Protein AF-A0A7I9ZHD8-F1 (afdb_monomer)

Structure (mmCIF, N/CA/C/O backbone):
data_AF-A0A7I9ZHD8-F1
#
_entry.id   AF-A0A7I9ZHD8-F1
#
loop_
_atom_site.group_PDB
_atom_site.id
_atom_site.type_symbol
_atom_site.label_atom_id
_atom_site.label_alt_id
_atom_site.label_comp_id
_atom_site.label_asym_id
_atom_site.label_entity_id
_atom_site.label_seq_id
_atom_site.pdbx_PDB_ins_code
_atom_site.Cartn_x
_atom_site.Cartn_y
_atom_site.Cartn_z
_atom_site.occupancy
_atom_site.B_iso_or_equiv
_atom_site.auth_seq_id
_atom_site.auth_comp_id
_atom_site.auth_asym_id
_atom_site.auth_atom_id
_atom_site.pdbx_PDB_model_num
ATOM 1 N N . MET A 1 1 ? 30.462 7.092 -20.737 1.00 34.22 1 MET A N 1
ATOM 2 C CA . MET A 1 1 ? 30.293 6.317 -19.492 1.00 34.22 1 MET A CA 1
ATOM 3 C C . MET A 1 1 ? 29.783 7.289 -18.452 1.00 34.22 1 MET A C 1
ATOM 5 O O . MET A 1 1 ? 30.560 8.094 -17.967 1.00 34.22 1 MET A O 1
ATOM 9 N N . THR A 1 2 ? 28.476 7.311 -18.226 1.00 34.22 2 THR A N 1
ATOM 10 C CA . THR A 1 2 ? 27.830 8.210 -17.263 1.00 34.22 2 THR A CA 1
ATOM 11 C C . THR A 1 2 ? 27.194 7.326 -16.205 1.00 34.22 2 THR A C 1
ATOM 13 O O . THR A 1 2 ? 26.439 6.418 -16.550 1.00 34.22 2 THR A O 1
ATOM 16 N N . ASP A 1 3 ? 27.553 7.552 -14.945 1.00 36.03 3 ASP A N 1
ATOM 17 C CA . ASP A 1 3 ? 27.041 6.840 -13.777 1.00 36.03 3 ASP A CA 1
ATOM 18 C C . ASP A 1 3 ? 25.516 6.979 -13.672 1.00 36.03 3 ASP A C 1
ATOM 20 O O . ASP A 1 3 ? 24.985 7.982 -13.197 1.00 36.03 3 A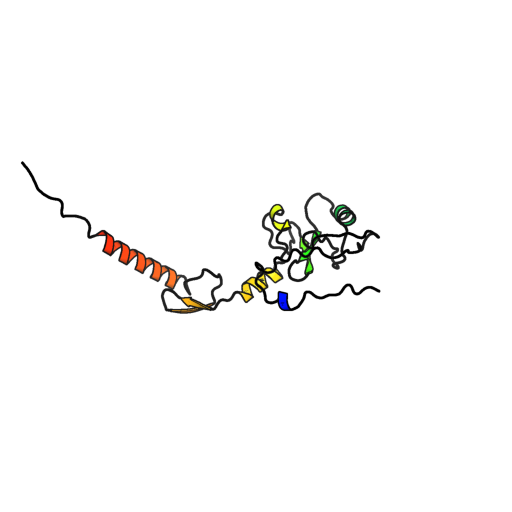SP A O 1
ATOM 24 N N . ILE A 1 4 ? 24.787 5.951 -14.111 1.00 35.28 4 ILE A N 1
ATOM 25 C CA . ILE A 1 4 ? 23.360 5.784 -13.823 1.00 35.28 4 ILE A CA 1
ATOM 26 C C . ILE A 1 4 ? 23.270 4.813 -12.651 1.00 35.28 4 ILE A C 1
ATOM 28 O O . ILE A 1 4 ? 23.089 3.611 -12.828 1.00 35.28 4 ILE A O 1
ATOM 32 N N . GLY A 1 5 ? 23.462 5.323 -11.438 1.00 36.22 5 GLY A N 1
ATOM 33 C CA . GLY A 1 5 ? 23.555 4.445 -10.276 1.00 36.22 5 GLY A CA 1
ATOM 34 C C . GLY A 1 5 ? 23.446 5.124 -8.925 1.00 36.22 5 GLY A C 1
ATOM 35 O O . GLY A 1 5 ? 23.905 4.551 -7.944 1.00 36.22 5 GLY A O 1
ATOM 36 N N . GLU A 1 6 ? 22.846 6.312 -8.820 1.00 38.09 6 GLU A N 1
ATOM 37 C CA . GLU A 1 6 ? 22.603 6.886 -7.497 1.00 38.09 6 GLU A CA 1
ATOM 38 C C . GLU A 1 6 ? 21.460 6.111 -6.817 1.00 38.09 6 GLU A C 1
ATOM 40 O O . GLU A 1 6 ? 20.259 6.291 -7.085 1.00 38.09 6 GLU A O 1
ATOM 45 N N . ALA A 1 7 ? 21.858 5.151 -5.978 1.00 43.91 7 ALA A N 1
ATOM 46 C CA . ALA A 1 7 ? 20.969 4.399 -5.110 1.00 43.91 7 ALA A CA 1
ATOM 47 C C . ALA A 1 7 ? 20.055 5.370 -4.350 1.00 43.91 7 ALA A C 1
ATOM 49 O O . ALA A 1 7 ? 20.448 6.480 -3.997 1.00 43.91 7 ALA A O 1
ATOM 50 N N . ALA A 1 8 ? 18.801 4.969 -4.113 1.00 44.19 8 ALA A N 1
ATOM 51 C CA . ALA A 1 8 ? 17.880 5.792 -3.334 1.00 44.19 8 ALA A CA 1
ATOM 52 C C . ALA A 1 8 ? 18.554 6.180 -2.005 1.00 44.19 8 ALA A C 1
ATOM 54 O O . ALA A 1 8 ? 19.008 5.271 -1.301 1.00 44.19 8 ALA A O 1
ATOM 55 N N . PRO A 1 9 ? 18.634 7.480 -1.670 1.00 45.25 9 PRO A N 1
ATOM 56 C CA . PRO A 1 9 ? 19.443 7.908 -0.549 1.00 45.25 9 PRO A CA 1
ATOM 57 C C . PRO A 1 9 ? 18.882 7.306 0.740 1.00 45.25 9 PRO A C 1
ATOM 59 O O . PRO A 1 9 ? 17.668 7.268 0.969 1.00 45.25 9 PRO A O 1
ATOM 62 N N . GLU A 1 10 ? 19.786 6.751 1.541 1.00 47.56 10 GLU A N 1
ATOM 63 C CA . GLU A 1 10 ? 19.490 5.812 2.624 1.00 47.56 10 GLU A CA 1
ATOM 64 C C . GLU A 1 10 ? 18.522 6.389 3.670 1.00 47.56 10 GLU A C 1
ATOM 66 O O . GLU A 1 10 ? 17.640 5.684 4.167 1.00 47.56 10 GLU A O 1
ATOM 71 N N . HIS A 1 11 ? 18.577 7.708 3.885 1.00 46.12 11 HIS A N 1
ATOM 72 C CA . HIS A 1 11 ? 17.694 8.448 4.790 1.00 46.12 11 HIS A CA 1
ATOM 73 C C . HIS A 1 11 ? 16.198 8.323 4.448 1.00 46.12 11 HIS A C 1
ATOM 75 O O . HIS A 1 11 ? 15.344 8.470 5.322 1.00 46.12 11 HIS A O 1
ATOM 81 N N . LEU A 1 12 ? 15.842 7.998 3.199 1.00 36.16 12 LEU A N 1
ATOM 82 C CA . LEU A 1 12 ? 14.445 7.816 2.804 1.00 36.16 12 LEU A CA 1
ATOM 83 C C . LEU A 1 12 ? 13.897 6.433 3.167 1.00 36.16 12 LEU A C 1
ATOM 85 O O . LEU A 1 12 ? 12.678 6.271 3.195 1.00 36.16 12 LEU A O 1
ATOM 89 N N . ARG A 1 13 ? 14.739 5.427 3.456 1.00 47.69 13 ARG A N 1
ATOM 90 C CA . ARG A 1 13 ? 14.282 4.057 3.771 1.00 47.69 13 ARG A CA 1
ATOM 91 C C . ARG A 1 13 ? 13.583 3.941 5.127 1.00 47.69 13 ARG A C 1
ATOM 93 O O . ARG A 1 13 ? 12.796 3.010 5.287 1.00 47.69 13 ARG A O 1
ATOM 100 N N . GLY A 1 14 ? 13.795 4.890 6.041 1.00 40.50 14 GLY A N 1
ATOM 101 C CA . GLY A 1 14 ? 13.169 4.915 7.370 1.00 40.50 14 GLY A CA 1
ATOM 102 C C . GLY A 1 14 ? 11.844 5.683 7.463 1.00 40.50 14 GLY A C 1
ATOM 103 O O . GLY A 1 14 ? 11.108 5.513 8.428 1.00 40.50 14 GLY A O 1
ATOM 104 N N . LEU A 1 15 ? 11.493 6.513 6.473 1.00 38.16 15 LEU A N 1
ATOM 105 C CA . LEU A 1 15 ? 10.331 7.404 6.594 1.00 38.16 15 LEU A CA 1
ATOM 106 C C . LEU A 1 15 ? 8.993 6.681 6.335 1.00 38.16 15 LEU A C 1
ATOM 108 O O . LEU A 1 15 ? 8.934 5.806 5.470 1.00 38.16 15 LEU A O 1
ATOM 112 N N . PRO A 1 16 ? 7.881 7.062 6.982 1.00 42.69 16 PRO A N 1
ATOM 113 C CA . PRO A 1 16 ? 6.543 6.596 6.614 1.00 42.69 16 PRO A CA 1
ATOM 114 C C . PRO A 1 16 ? 6.220 6.886 5.137 1.00 42.69 16 PRO A C 1
ATOM 116 O O . PRO A 1 16 ? 6.532 7.962 4.626 1.00 42.69 16 PRO A O 1
ATOM 119 N N . LEU A 1 17 ? 5.555 5.958 4.435 1.00 44.19 17 LEU A N 1
ATOM 120 C CA . LEU A 1 17 ? 5.192 6.106 3.010 1.00 44.19 17 LEU A CA 1
ATOM 121 C C . LEU A 1 17 ? 4.432 7.402 2.682 1.00 44.19 17 LEU A C 1
ATOM 123 O O . LEU A 1 17 ? 4.556 7.929 1.576 1.00 44.19 17 LEU A O 1
ATOM 127 N N . SER A 1 18 ? 3.632 7.902 3.624 1.00 40.41 18 SER A N 1
ATOM 128 C CA . SER A 1 18 ? 2.890 9.159 3.498 1.00 40.41 18 SER A CA 1
ATOM 129 C C . SER A 1 18 ? 3.809 10.373 3.342 1.00 40.41 18 SER A C 1
ATOM 131 O O . SER A 1 18 ? 3.440 11.309 2.635 1.00 40.41 18 SER A O 1
ATOM 133 N N . LEU A 1 19 ? 5.002 10.326 3.943 1.00 36.91 19 LEU A N 1
ATOM 134 C CA . LEU A 1 19 ? 6.000 11.398 3.959 1.00 36.91 19 LEU A CA 1
ATOM 135 C C . LEU A 1 19 ? 7.056 11.254 2.852 1.00 36.91 19 LEU A C 1
ATOM 137 O O . LEU A 1 19 ? 7.717 12.226 2.511 1.00 36.91 19 LEU A O 1
ATOM 141 N N . ARG A 1 20 ? 7.160 10.090 2.191 1.00 49.47 20 ARG A N 1
ATOM 142 C CA . ARG A 1 20 ? 8.038 9.882 1.014 1.00 49.47 20 ARG A CA 1
ATOM 143 C C . ARG A 1 20 ? 7.468 10.456 -0.291 1.00 49.47 20 ARG A C 1
ATOM 145 O O . ARG A 1 20 ? 7.804 9.995 -1.386 1.00 49.47 20 ARG A O 1
ATOM 152 N N . ARG A 1 21 ? 6.574 11.447 -0.219 1.00 44.41 21 ARG A N 1
ATOM 153 C CA . ARG A 1 21 ? 5.986 12.099 -1.399 1.00 44.41 21 ARG A CA 1
ATOM 154 C C . ARG A 1 21 ? 6.928 13.131 -2.027 1.00 44.41 21 ARG A C 1
ATOM 156 O O . ARG A 1 21 ? 6.494 14.204 -2.417 1.00 44.41 21 ARG A O 1
ATOM 163 N N . GLU A 1 22 ? 8.195 12.788 -2.220 1.00 44.62 22 GLU A N 1
ATOM 164 C CA . GLU A 1 22 ? 9.004 13.518 -3.190 1.00 44.62 22 GLU A CA 1
ATOM 165 C C . GLU A 1 22 ? 8.568 13.076 -4.589 1.00 44.62 22 GLU A C 1
ATOM 167 O O . GLU A 1 22 ? 8.724 11.918 -4.992 1.00 44.62 22 GLU A O 1
ATOM 172 N N . THR A 1 23 ? 7.956 13.993 -5.334 1.00 46.12 23 THR A N 1
ATOM 173 C CA . THR A 1 23 ? 7.650 13.810 -6.754 1.00 46.12 23 THR A CA 1
ATOM 174 C C . THR A 1 23 ? 8.947 13.996 -7.538 1.00 46.12 23 THR A C 1
ATOM 176 O O . THR A 1 23 ? 9.095 14.978 -8.258 1.00 46.12 23 THR A O 1
ATOM 179 N N . ARG A 1 24 ? 9.933 13.101 -7.372 1.00 49.28 24 ARG A N 1
ATOM 180 C CA . ARG A 1 24 ? 11.149 13.173 -8.191 1.00 49.28 24 ARG A CA 1
ATOM 181 C C . ARG A 1 24 ? 10.764 12.895 -9.642 1.00 49.28 24 ARG A C 1
ATOM 183 O O . ARG A 1 24 ? 10.413 11.770 -10.007 1.00 49.28 24 ARG A O 1
ATOM 190 N N . ILE A 1 25 ? 10.789 13.951 -10.451 1.00 53.59 25 ILE A N 1
ATOM 191 C CA . ILE A 1 25 ? 11.001 13.838 -11.892 1.00 53.59 25 ILE A CA 1
ATOM 192 C C . ILE A 1 25 ? 12.317 13.068 -12.016 1.00 53.59 25 ILE A C 1
ATOM 194 O O . ILE A 1 25 ? 13.314 13.472 -11.417 1.00 53.59 25 ILE A O 1
ATOM 198 N N . VAL A 1 26 ? 12.301 11.906 -12.671 1.00 55.44 26 VAL A N 1
ATOM 199 C CA . VAL A 1 26 ? 13.565 11.225 -12.968 1.00 55.44 26 VAL A CA 1
ATOM 200 C C . VAL A 1 26 ? 14.311 12.157 -13.915 1.00 55.44 26 VAL A C 1
ATOM 202 O O . VAL A 1 26 ? 13.672 12.801 -14.754 1.00 55.44 26 VAL A O 1
ATOM 205 N N . GLY A 1 27 ? 15.636 12.237 -13.797 1.00 59.09 27 GLY A N 1
ATOM 206 C CA . GLY A 1 27 ? 16.443 12.791 -14.880 1.00 59.09 27 GLY A CA 1
ATOM 207 C C . GLY A 1 27 ? 16.105 12.119 -16.217 1.00 59.09 27 GLY A C 1
ATOM 208 O O . GLY A 1 27 ? 15.330 11.159 -16.282 1.00 59.09 27 GLY A O 1
ATOM 209 N N . HIS A 1 28 ? 16.669 12.637 -17.298 1.00 66.69 28 HIS A N 1
ATOM 210 C CA . HIS A 1 28 ? 16.503 11.995 -18.592 1.00 66.69 28 HIS A CA 1
ATOM 211 C C . HIS A 1 28 ? 16.916 10.515 -18.535 1.00 66.69 28 HIS A C 1
ATOM 213 O O . HIS A 1 28 ? 17.884 10.160 -17.863 1.00 66.69 28 HIS A O 1
ATOM 219 N N . PHE A 1 29 ? 16.173 9.654 -19.228 1.00 73.50 29 PHE A N 1
ATOM 220 C CA . PHE A 1 29 ? 16.562 8.262 -19.436 1.00 73.50 29 PHE A CA 1
ATOM 221 C C . PHE A 1 29 ? 16.520 7.927 -20.921 1.00 73.50 29 PHE A C 1
ATOM 223 O O . PHE A 1 29 ? 15.709 8.478 -21.669 1.00 73.50 29 PHE A O 1
ATOM 230 N N . THR A 1 30 ? 17.348 6.970 -21.320 1.00 78.12 30 THR A N 1
ATOM 231 C CA . THR A 1 30 ? 17.334 6.400 -22.665 1.00 78.12 30 THR A CA 1
ATOM 232 C C . THR A 1 30 ? 16.451 5.161 -22.679 1.00 78.12 30 THR A C 1
ATOM 234 O O . THR A 1 30 ? 16.605 4.264 -21.847 1.00 78.12 30 THR A O 1
ATOM 237 N N . CYS A 1 31 ? 15.513 5.100 -23.621 1.00 81.06 31 CYS A N 1
ATOM 238 C CA . CYS A 1 31 ? 14.696 3.914 -23.816 1.00 81.06 31 CYS A CA 1
ATOM 239 C C . CYS A 1 31 ? 15.563 2.717 -24.222 1.00 81.06 31 CYS A C 1
ATOM 241 O O . CYS A 1 31 ? 16.399 2.806 -25.112 1.00 81.06 31 CYS A O 1
ATOM 243 N N . SER A 1 32 ? 15.323 1.557 -23.618 1.00 84.25 32 SER A N 1
ATOM 244 C CA . SER A 1 32 ? 16.057 0.334 -23.954 1.00 84.25 32 SER A CA 1
ATOM 245 C C . SER A 1 32 ? 15.639 -0.292 -25.291 1.00 84.25 32 SER A C 1
ATOM 247 O O . SER A 1 32 ? 16.318 -1.187 -25.776 1.00 84.25 32 SER A O 1
ATOM 249 N N . ALA A 1 33 ? 14.534 0.167 -25.889 1.00 83.56 33 ALA A N 1
ATOM 250 C CA . ALA A 1 33 ? 14.006 -0.341 -27.157 1.00 83.56 33 ALA A CA 1
ATOM 251 C C . ALA A 1 33 ? 14.162 0.640 -28.334 1.00 83.56 33 ALA A C 1
ATOM 253 O O . ALA A 1 33 ? 13.933 0.257 -29.478 1.00 83.56 33 ALA A O 1
ATOM 254 N N . CYS A 1 34 ? 14.514 1.906 -28.087 1.00 87.12 34 CYS A N 1
ATOM 255 C CA . CYS A 1 34 ? 14.736 2.894 -29.142 1.00 87.12 34 CYS A CA 1
ATOM 256 C C . CYS A 1 34 ? 15.684 4.008 -28.664 1.00 87.12 34 CYS A C 1
ATOM 258 O O . CYS A 1 34 ? 15.788 4.236 -27.463 1.00 87.12 34 CYS A O 1
ATOM 260 N N . PRO A 1 35 ? 16.329 4.773 -29.562 1.00 87.44 35 PRO A N 1
ATOM 261 C CA . PRO A 1 35 ? 17.293 5.808 -29.174 1.00 87.44 35 PRO A CA 1
ATOM 262 C C . PRO A 1 35 ? 16.647 7.071 -28.571 1.00 87.44 35 PRO A C 1
ATOM 264 O O . PRO A 1 35 ? 17.290 8.113 -28.491 1.00 87.44 35 PRO A O 1
ATOM 267 N N . ARG A 1 36 ? 15.366 7.025 -28.177 1.00 83.00 36 ARG A N 1
ATOM 268 C CA . ARG A 1 36 ? 14.687 8.183 -27.589 1.00 83.00 36 ARG A CA 1
ATOM 269 C C . ARG A 1 36 ? 15.131 8.393 -26.154 1.00 83.00 36 ARG A C 1
ATOM 271 O O . ARG A 1 36 ? 15.137 7.466 -25.342 1.00 83.00 36 ARG A O 1
ATOM 278 N N . GLU A 1 37 ? 15.400 9.651 -25.852 1.00 80.75 37 GLU A N 1
ATOM 279 C CA . GLU A 1 37 ? 15.595 10.143 -24.503 1.00 80.75 37 GLU A CA 1
ATOM 280 C C . GLU A 1 37 ? 14.302 10.814 -24.034 1.00 80.75 37 GLU A C 1
ATOM 282 O O . GLU A 1 37 ? 13.765 11.696 -24.707 1.00 80.75 37 GLU A O 1
ATOM 287 N N . GLU A 1 38 ? 13.766 10.387 -22.895 1.00 75.38 38 GLU A N 1
ATOM 288 C CA . GLU A 1 38 ? 12.537 10.956 -22.343 1.00 75.38 38 GLU A CA 1
ATOM 289 C C . GLU A 1 38 ? 12.763 11.451 -20.913 1.00 75.38 38 GLU A C 1
ATOM 291 O O . GLU A 1 38 ? 13.548 10.902 -20.141 1.00 75.38 38 GLU A O 1
ATOM 296 N N . LYS A 1 39 ? 12.029 12.502 -20.539 1.00 71.31 39 LYS A N 1
ATOM 297 C CA . LYS A 1 39 ? 11.786 12.836 -19.134 1.00 71.31 39 LYS A CA 1
ATOM 298 C C . LYS A 1 39 ? 10.464 12.209 -18.750 1.00 71.31 39 LYS A C 1
ATOM 300 O O . LYS A 1 39 ? 9.449 12.468 -19.393 1.00 71.31 39 LYS A O 1
ATOM 305 N N . PHE A 1 40 ? 10.437 11.447 -17.670 1.00 65.69 40 PHE A N 1
ATOM 306 C CA . PHE A 1 40 ? 9.171 10.972 -17.136 1.00 65.69 40 PHE A CA 1
ATOM 307 C C . PHE A 1 40 ? 9.181 10.996 -15.611 1.00 65.69 40 PHE A C 1
ATOM 309 O O . PHE A 1 40 ? 10.216 10.990 -14.944 1.00 65.69 40 PHE A O 1
ATOM 316 N N . ARG A 1 41 ? 7.986 11.068 -15.031 1.00 62.88 41 ARG A N 1
A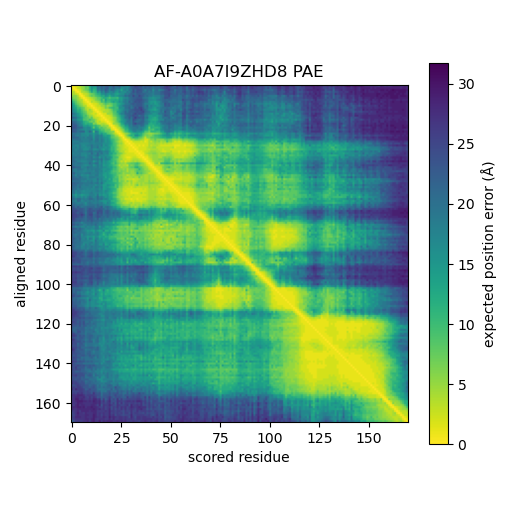TOM 317 C CA . ARG A 1 41 ? 7.810 10.864 -13.592 1.00 62.88 41 ARG A CA 1
ATOM 318 C C . ARG A 1 41 ? 7.850 9.365 -13.336 1.00 62.88 41 ARG A C 1
ATOM 320 O O . ARG A 1 41 ? 7.099 8.663 -14.000 1.00 62.88 41 ARG A O 1
ATOM 327 N N . TRP A 1 42 ? 8.602 8.893 -12.333 1.00 59.69 42 TRP A N 1
ATOM 328 C CA . TRP A 1 42 ? 8.665 7.473 -11.907 1.00 59.69 42 TRP A CA 1
ATOM 329 C C . TRP A 1 42 ? 7.302 6.763 -11.881 1.00 59.69 42 TRP A C 1
ATOM 331 O O . TRP A 1 42 ? 7.195 5.572 -12.146 1.00 59.69 42 TRP A O 1
ATOM 341 N N . LEU A 1 43 ? 6.248 7.519 -11.591 1.00 57.28 43 LEU A N 1
ATOM 342 C CA . LEU A 1 43 ? 4.861 7.081 -11.592 1.00 57.28 43 LEU A CA 1
ATOM 343 C C . LEU A 1 43 ? 4.374 6.449 -12.913 1.00 57.28 43 LEU A C 1
ATOM 345 O O . LEU A 1 43 ? 3.483 5.602 -12.912 1.00 57.28 43 LEU A O 1
ATOM 349 N N . TYR A 1 44 ? 4.971 6.859 -14.027 1.00 64.56 44 TYR A N 1
ATOM 350 C CA . TYR A 1 44 ? 4.648 6.409 -15.375 1.00 64.56 44 TYR A CA 1
ATOM 351 C C . TYR A 1 44 ? 5.744 5.522 -15.976 1.00 64.56 44 TYR A C 1
ATOM 353 O O . TYR A 1 44 ? 5.674 5.230 -17.167 1.00 64.56 44 TYR A O 1
ATOM 361 N N . ALA A 1 45 ? 6.727 5.081 -15.172 1.00 67.25 45 ALA A N 1
ATOM 362 C CA . ALA A 1 45 ? 7.762 4.158 -15.636 1.00 67.25 45 ALA A CA 1
ATOM 363 C C . ALA A 1 45 ? 7.109 2.897 -16.188 1.00 67.25 45 ALA A C 1
ATOM 365 O O . ALA A 1 45 ? 6.376 2.211 -15.466 1.00 67.25 45 ALA A O 1
ATOM 366 N N . ARG A 1 46 ? 7.416 2.575 -17.440 1.00 74.56 46 ARG A N 1
ATOM 367 C CA . ARG A 1 46 ? 7.139 1.258 -18.003 1.00 74.56 46 ARG A CA 1
ATOM 368 C C . ARG A 1 46 ? 8.469 0.582 -18.247 1.00 74.56 46 ARG A C 1
ATOM 370 O O . ARG A 1 46 ? 9.440 1.242 -18.619 1.00 74.56 46 ARG A O 1
ATOM 377 N N . CYS A 1 47 ? 8.518 -0.708 -17.980 1.00 72.62 47 CYS A N 1
ATOM 378 C CA . CYS A 1 47 ? 9.733 -1.479 -18.144 1.00 72.62 47 CYS A CA 1
ATOM 379 C C . CYS A 1 47 ? 9.458 -2.821 -18.818 1.00 72.62 47 CYS A C 1
ATOM 381 O O . CYS A 1 47 ? 8.308 -3.164 -19.087 1.00 72.62 47 CYS A O 1
ATOM 383 N N . THR A 1 48 ? 10.518 -3.555 -19.131 1.00 72.69 48 THR A N 1
ATOM 384 C CA . THR A 1 48 ? 10.448 -4.977 -19.478 1.00 72.69 48 THR A CA 1
ATOM 385 C C . THR A 1 48 ? 10.401 -5.837 -18.207 1.00 72.69 48 THR A C 1
ATOM 387 O O . THR A 1 48 ? 10.469 -5.315 -17.087 1.00 72.69 48 THR A O 1
ATOM 390 N N . ALA A 1 49 ? 10.309 -7.162 -18.363 1.00 66.25 49 ALA A N 1
ATOM 391 C CA . ALA A 1 49 ? 10.386 -8.102 -17.241 1.00 66.25 49 ALA A CA 1
ATOM 392 C C . ALA A 1 49 ? 11.723 -8.010 -16.494 1.00 66.25 49 ALA A C 1
ATOM 394 O O . ALA A 1 49 ? 11.774 -8.106 -15.270 1.00 66.25 49 ALA A O 1
ATOM 395 N N . GLU A 1 50 ? 12.790 -7.742 -17.240 1.00 68.56 50 GLU A N 1
ATOM 396 C CA . GLU A 1 50 ? 14.158 -7.565 -16.759 1.00 68.56 50 GLU A CA 1
ATOM 397 C C . GLU A 1 50 ? 14.378 -6.179 -16.123 1.00 68.56 50 GLU A C 1
ATOM 399 O O . GLU A 1 50 ? 15.452 -5.899 -15.598 1.00 68.56 50 GLU A O 1
ATOM 404 N N . GLY A 1 51 ? 13.370 -5.297 -16.145 1.00 69.12 51 GLY A N 1
ATOM 405 C CA . GLY A 1 51 ? 13.435 -3.959 -15.553 1.00 69.12 51 GLY A CA 1
ATOM 406 C C . GLY A 1 51 ? 14.011 -2.873 -16.463 1.00 69.12 51 GLY A C 1
ATOM 407 O O . GLY A 1 51 ? 14.142 -1.732 -16.019 1.00 69.12 51 GLY A O 1
ATOM 408 N N . ALA A 1 52 ? 14.298 -3.181 -17.730 1.00 78.25 52 ALA A N 1
ATOM 409 C CA . ALA A 1 52 ? 14.770 -2.207 -18.711 1.00 78.25 52 ALA A CA 1
ATOM 410 C C . ALA A 1 52 ? 13.687 -1.157 -19.014 1.00 78.25 52 ALA A C 1
ATOM 412 O O . ALA A 1 52 ? 12.527 -1.511 -19.214 1.00 78.25 52 ALA A O 1
ATOM 413 N N . LEU A 1 53 ? 14.035 0.133 -19.024 1.00 79.38 53 LEU A N 1
ATOM 414 C CA . LEU A 1 53 ? 13.068 1.233 -19.134 1.00 79.38 53 LEU A CA 1
ATOM 415 C C . LEU A 1 53 ? 12.605 1.456 -20.581 1.00 79.38 53 LEU A C 1
ATOM 417 O O . LEU A 1 53 ? 13.406 1.525 -21.513 1.00 79.38 53 LEU A O 1
ATOM 421 N N . LEU A 1 54 ? 11.303 1.660 -20.771 1.00 78.75 54 LEU A N 1
ATOM 422 C CA . LEU A 1 54 ? 10.696 1.923 -22.075 1.00 78.75 54 LEU A CA 1
ATOM 423 C C . LEU A 1 54 ? 10.133 3.348 -22.139 1.00 78.75 54 LEU A C 1
ATOM 425 O O . LEU A 1 54 ? 9.463 3.799 -21.210 1.00 78.75 54 LEU A O 1
ATOM 429 N N . CYS A 1 55 ? 10.367 4.044 -23.256 1.00 82.56 55 CYS A N 1
ATOM 430 C CA . CYS A 1 55 ? 9.671 5.293 -23.574 1.00 82.56 55 CYS A CA 1
ATOM 431 C C . CYS A 1 55 ? 8.173 5.045 -23.751 1.00 82.56 55 CYS A C 1
ATOM 433 O O . CYS A 1 55 ? 7.757 3.921 -24.047 1.00 82.56 55 CYS A O 1
ATOM 435 N N . ASN A 1 56 ? 7.357 6.095 -23.640 1.00 78.62 56 ASN A N 1
ATOM 436 C CA . ASN A 1 56 ? 5.904 5.964 -23.788 1.00 78.62 56 ASN A CA 1
ATOM 437 C C . ASN A 1 56 ? 5.491 5.354 -25.136 1.00 78.62 56 ASN A C 1
ATOM 439 O O . ASN A 1 56 ? 4.507 4.619 -25.198 1.00 78.62 56 ASN A O 1
ATOM 443 N N . HIS A 1 57 ? 6.249 5.616 -26.202 1.00 82.00 57 HIS A N 1
ATOM 444 C CA . HIS A 1 57 ? 5.963 5.062 -27.523 1.00 82.00 57 HIS A CA 1
ATOM 445 C C . HIS A 1 57 ? 6.186 3.542 -27.586 1.00 82.00 57 HIS A C 1
ATOM 447 O O . HIS A 1 57 ? 5.256 2.802 -27.901 1.00 82.00 57 HIS A O 1
ATOM 453 N N . CYS A 1 58 ? 7.383 3.068 -27.224 1.00 81.69 58 CYS A N 1
ATOM 454 C CA . CYS A 1 58 ? 7.706 1.636 -27.214 1.00 81.69 58 CYS A CA 1
ATOM 455 C C . CYS A 1 58 ? 6.862 0.874 -26.191 1.00 81.69 58 CYS A C 1
ATOM 457 O O . CYS A 1 58 ? 6.430 -0.244 -26.450 1.00 81.69 58 CYS A O 1
ATOM 459 N N . ALA A 1 59 ? 6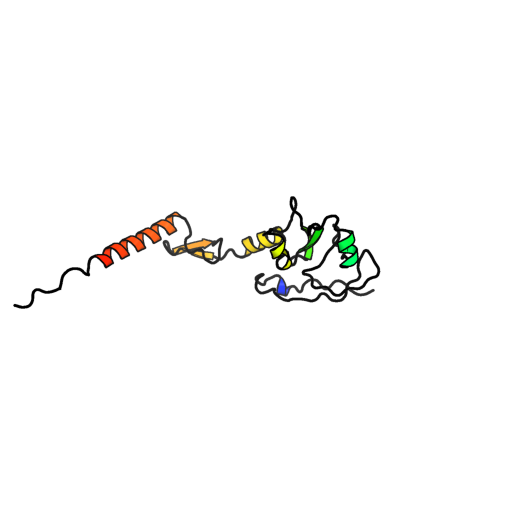.571 1.509 -25.055 1.00 77.88 59 ALA A N 1
ATOM 460 C CA . ALA A 1 59 ? 5.620 1.006 -24.086 1.00 77.88 59 ALA A CA 1
ATOM 461 C C . ALA A 1 59 ? 4.260 0.721 -24.729 1.00 77.88 59 ALA A C 1
ATOM 463 O O . ALA A 1 59 ? 3.776 -0.398 -24.638 1.00 77.88 59 ALA A O 1
ATOM 464 N N . LEU A 1 60 ? 3.636 1.710 -25.380 1.00 73.12 60 LEU A N 1
ATOM 465 C CA . LEU A 1 60 ? 2.312 1.552 -25.995 1.00 73.12 60 LEU A CA 1
ATOM 466 C C . LEU A 1 60 ? 2.276 0.445 -27.052 1.00 73.12 60 LEU A C 1
ATOM 468 O O . LEU A 1 60 ? 1.290 -0.279 -27.108 1.00 73.12 60 LEU A O 1
ATOM 472 N N . GLN A 1 61 ? 3.349 0.269 -27.824 1.00 73.19 61 GLN A N 1
ATOM 473 C CA . GLN A 1 61 ? 3.464 -0.839 -28.779 1.00 73.19 61 GLN A CA 1
ATOM 474 C C . GLN A 1 61 ? 3.511 -2.212 -28.097 1.00 73.19 61 GLN A C 1
ATOM 476 O O . GLN A 1 61 ? 2.996 -3.186 -28.635 1.00 73.19 61 GLN A O 1
ATOM 481 N N . TRP A 1 62 ? 4.087 -2.285 -26.898 1.00 66.75 62 TRP A N 1
ATOM 482 C CA . TRP A 1 62 ? 4.101 -3.494 -26.074 1.00 66.75 62 TRP A CA 1
ATOM 483 C C . TRP A 1 62 ? 2.762 -3.773 -25.373 1.00 66.75 62 TRP A C 1
ATOM 485 O O . TRP A 1 62 ? 2.545 -4.880 -24.882 1.00 66.75 62 TRP A O 1
ATOM 495 N N . HIS A 1 63 ? 1.844 -2.803 -25.331 1.00 62.94 63 HIS A N 1
ATOM 496 C CA . HIS A 1 63 ? 0.509 -2.987 -24.767 1.00 62.94 63 HIS A CA 1
ATOM 497 C C . HIS A 1 63 ? -0.489 -3.390 -25.846 1.00 62.94 63 HIS A C 1
ATOM 499 O O . HIS A 1 63 ? -1.193 -2.563 -26.425 1.00 62.94 63 HIS A O 1
ATOM 505 N N . VAL A 1 64 ? -0.608 -4.693 -26.064 1.00 50.81 64 VAL A N 1
ATOM 506 C CA . VAL A 1 64 ? -1.684 -5.249 -26.880 1.00 50.81 64 VAL A CA 1
ATOM 507 C C . VAL A 1 64 ? -2.964 -5.262 -26.031 1.00 50.81 64 VAL A C 1
ATOM 509 O O . VAL A 1 64 ? -3.069 -6.031 -25.080 1.00 50.81 64 VAL A O 1
ATOM 512 N N . GLY A 1 65 ? -3.934 -4.389 -26.332 1.00 53.59 65 GLY A N 1
ATOM 513 C CA . GLY A 1 65 ? -5.315 -4.561 -25.845 1.00 53.59 65 GLY A CA 1
ATOM 514 C C . GLY A 1 65 ? -5.883 -3.542 -24.847 1.00 53.59 65 GLY A C 1
ATOM 515 O O . GLY A 1 65 ? -6.780 -3.895 -24.087 1.00 53.59 65 GLY A O 1
ATOM 516 N N . GLY A 1 66 ? -5.420 -2.286 -24.827 1.00 52.41 66 GLY A N 1
ATOM 517 C CA . GLY A 1 66 ? -6.148 -1.158 -24.202 1.00 52.41 66 GLY A CA 1
ATOM 518 C C . GLY A 1 66 ? -6.301 -1.176 -22.670 1.00 52.41 66 GLY A C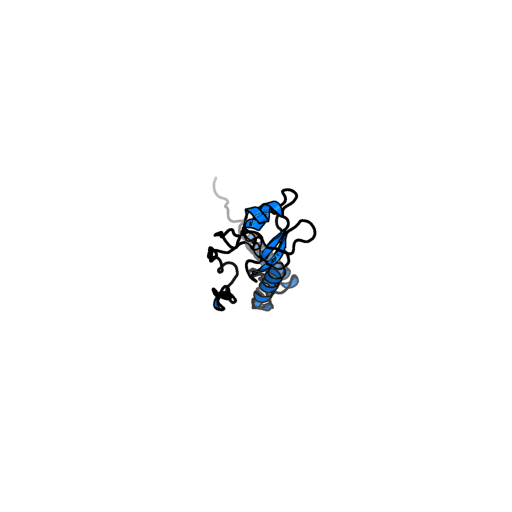 1
ATOM 519 O O . GLY A 1 66 ? -6.729 -0.182 -22.084 1.00 52.41 66 GLY A O 1
ATOM 520 N N . ARG A 1 67 ? -5.917 -2.260 -21.992 1.00 56.62 67 ARG A N 1
ATOM 521 C CA . ARG A 1 67 ? -5.845 -2.349 -20.529 1.00 56.62 67 ARG A CA 1
ATOM 522 C C . ARG A 1 67 ? -4.428 -2.002 -20.074 1.00 56.62 67 ARG A C 1
ATOM 524 O O . ARG A 1 67 ? -3.454 -2.322 -20.750 1.00 56.62 67 ARG A O 1
ATOM 531 N N . TYR A 1 68 ? -4.297 -1.350 -18.919 1.00 63.59 68 TYR A N 1
ATOM 532 C CA . TYR A 1 68 ? -3.014 -0.959 -18.311 1.00 63.59 68 TYR A CA 1
ATOM 533 C C . TYR A 1 68 ? -2.224 -2.167 -17.757 1.00 63.59 68 TYR A C 1
ATOM 535 O O . TYR A 1 68 ? -1.770 -2.142 -16.613 1.00 63.59 68 TYR A O 1
ATOM 543 N N . VAL A 1 69 ? -2.078 -3.225 -18.553 1.00 62.38 69 VAL A N 1
ATOM 544 C CA . VAL A 1 69 ? -1.407 -4.479 -18.205 1.00 62.38 69 VAL A CA 1
ATOM 545 C C . VAL A 1 69 ? 0.049 -4.406 -18.645 1.00 62.38 69 VAL A C 1
ATOM 547 O O . VAL A 1 69 ? 0.310 -4.072 -19.793 1.00 62.38 69 VAL A O 1
ATOM 550 N N . GLY A 1 70 ? 1.004 -4.699 -17.768 1.00 70.44 70 GLY A N 1
ATOM 551 C CA . GLY A 1 70 ? 2.428 -4.744 -18.111 1.00 70.44 70 GLY A CA 1
ATOM 552 C C . GLY A 1 70 ? 3.348 -4.511 -16.918 1.00 70.44 70 GLY A C 1
ATOM 553 O O . GLY A 1 70 ? 2.893 -4.373 -15.781 1.00 70.44 70 GLY A O 1
ATOM 554 N N . TRP A 1 71 ? 4.654 -4.455 -17.170 1.00 71.75 71 TRP A N 1
ATOM 555 C CA . TRP A 1 71 ? 5.649 -4.253 -16.119 1.00 71.75 71 TRP A CA 1
ATOM 556 C C . TRP A 1 71 ? 5.787 -2.778 -15.734 1.00 71.75 71 TRP A C 1
ATOM 558 O O . TRP A 1 71 ? 5.919 -1.886 -16.578 1.00 71.75 71 TRP A O 1
ATOM 568 N N . ARG A 1 72 ? 5.763 -2.524 -14.425 1.00 76.25 72 ARG A N 1
ATOM 569 C CA . ARG A 1 72 ? 6.002 -1.215 -13.812 1.00 76.25 72 ARG A CA 1
ATOM 570 C C . ARG A 1 72 ? 6.971 -1.339 -12.652 1.00 76.25 72 ARG A C 1
ATOM 572 O O . ARG A 1 72 ? 7.037 -2.373 -11.993 1.00 76.25 72 ARG A O 1
ATOM 579 N N . LEU A 1 73 ? 7.666 -0.251 -12.345 1.00 73.81 73 LEU A N 1
ATOM 580 C CA . LEU A 1 73 ? 8.561 -0.200 -11.194 1.00 73.81 73 LEU A CA 1
ATOM 581 C C . LEU A 1 73 ? 7.773 0.135 -9.922 1.00 73.81 73 LEU A C 1
ATOM 583 O O . LEU A 1 73 ? 6.957 1.060 -9.889 1.00 73.81 73 LEU A O 1
ATOM 587 N N . CYS A 1 74 ? 8.018 -0.621 -8.852 1.00 79.25 74 CYS A N 1
ATOM 588 C CA . CYS A 1 74 ? 7.482 -0.303 -7.533 1.00 79.25 74 CYS A CA 1
ATOM 589 C C . CYS A 1 74 ? 8.044 1.038 -7.048 1.00 79.25 74 CYS A C 1
ATOM 591 O O . CYS A 1 74 ? 9.255 1.224 -6.990 1.00 79.25 74 CYS A O 1
ATOM 593 N N . ARG A 1 75 ? 7.191 1.960 -6.596 1.00 78.00 75 ARG A N 1
ATOM 594 C CA . ARG A 1 75 ? 7.638 3.279 -6.120 1.00 78.00 75 ARG A CA 1
ATOM 595 C C . ARG A 1 75 ? 8.580 3.208 -4.908 1.00 78.00 75 ARG A C 1
ATOM 597 O O . ARG A 1 75 ? 9.380 4.118 -4.709 1.00 78.00 75 ARG A O 1
ATOM 604 N N . ARG A 1 76 ? 8.476 2.156 -4.085 1.00 78.31 76 ARG A N 1
ATOM 605 C CA . ARG A 1 76 ? 9.303 1.979 -2.879 1.00 78.31 76 ARG A CA 1
ATOM 606 C C . ARG A 1 76 ? 10.620 1.267 -3.184 1.00 78.31 76 ARG A C 1
ATOM 608 O O . ARG A 1 76 ? 11.672 1.841 -2.935 1.00 78.31 76 ARG A O 1
ATOM 615 N N . CYS A 1 77 ? 10.566 0.034 -3.694 1.00 82.69 77 CYS A N 1
ATOM 616 C CA . CYS A 1 77 ? 11.771 -0.773 -3.922 1.00 82.69 77 CYS A CA 1
ATOM 617 C C . CYS A 1 77 ? 12.392 -0.599 -5.313 1.00 82.69 77 CYS A C 1
ATOM 619 O O . CYS A 1 77 ? 13.485 -1.099 -5.535 1.00 82.69 77 CYS A O 1
ATOM 621 N N . ARG A 1 78 ? 11.718 0.095 -6.240 1.00 78.44 78 ARG A N 1
ATOM 622 C CA . ARG A 1 78 ? 12.133 0.282 -7.643 1.00 78.44 78 ARG A CA 1
ATOM 623 C C . ARG A 1 78 ? 12.296 -1.011 -8.452 1.00 78.44 78 ARG A C 1
ATOM 625 O O . ARG A 1 78 ? 12.781 -0.948 -9.570 1.00 78.44 78 ARG A O 1
ATOM 632 N N . GLU A 1 79 ? 11.852 -2.157 -7.938 1.00 78.25 79 GLU A N 1
ATOM 633 C CA . GLU A 1 79 ? 11.875 -3.421 -8.683 1.00 78.25 79 GLU A CA 1
ATOM 634 C C . GLU A 1 79 ? 10.719 -3.504 -9.699 1.00 78.25 79 GLU A C 1
ATOM 636 O O . GLU A 1 79 ? 9.623 -2.998 -9.407 1.00 78.25 79 GLU A O 1
ATOM 641 N N . PRO A 1 80 ? 10.926 -4.168 -10.854 1.00 75.62 80 PRO A N 1
ATOM 642 C CA . PRO A 1 80 ? 9.875 -4.452 -11.823 1.00 75.62 80 PRO A CA 1
ATOM 643 C C . PRO A 1 80 ? 8.829 -5.403 -11.247 1.00 75.62 80 PRO A C 1
ATOM 645 O O . PRO A 1 80 ? 9.123 -6.357 -10.518 1.00 75.62 80 PRO A O 1
ATOM 648 N N . ARG A 1 81 ? 7.573 -5.093 -11.554 1.00 81.81 81 ARG A N 1
ATOM 649 C CA . ARG A 1 81 ? 6.387 -5.801 -11.088 1.00 81.81 81 ARG A CA 1
ATOM 650 C C . ARG A 1 81 ? 5.329 -5.808 -12.171 1.00 81.81 81 ARG A C 1
ATOM 652 O O . ARG A 1 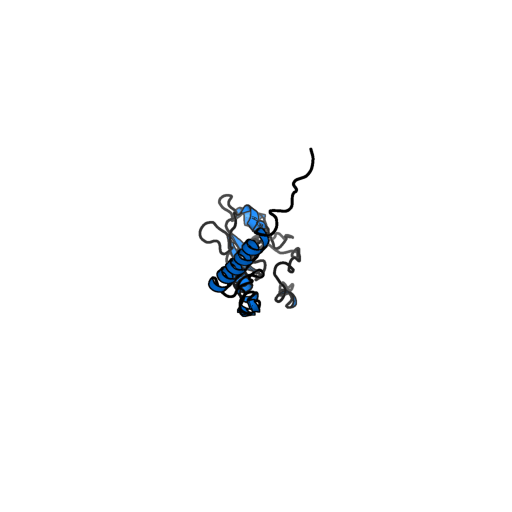81 ? 5.091 -4.790 -12.822 1.00 81.81 81 ARG A O 1
ATOM 659 N N . TRP A 1 82 ? 4.673 -6.945 -12.329 1.00 76.00 82 TRP A N 1
ATOM 660 C CA . TRP A 1 82 ? 3.581 -7.084 -13.278 1.00 76.00 82 TRP A CA 1
ATOM 661 C C . TRP A 1 82 ? 2.304 -6.421 -12.744 1.00 76.00 82 TRP A C 1
ATOM 663 O O . TRP A 1 82 ? 1.916 -6.636 -11.594 1.00 76.00 82 TRP A O 1
ATOM 673 N N . VAL A 1 83 ? 1.644 -5.623 -13.580 1.00 73.69 83 VAL A N 1
ATOM 674 C CA . VAL A 1 83 ? 0.295 -5.080 -13.368 1.00 73.69 83 VAL A CA 1
ATOM 675 C C . VAL A 1 83 ? -0.638 -5.806 -14.330 1.00 73.69 83 VAL A C 1
ATOM 677 O O . VAL A 1 83 ? -0.357 -5.818 -15.523 1.00 73.69 83 VAL A O 1
ATOM 680 N N . GLY A 1 84 ? -1.733 -6.401 -13.852 1.00 69.06 84 GLY A N 1
ATOM 681 C CA . GLY A 1 84 ? -2.705 -7.078 -14.718 1.00 69.06 84 GLY A CA 1
ATOM 682 C C . GLY A 1 84 ? -3.710 -7.952 -13.974 1.00 69.06 84 GLY A C 1
ATOM 683 O O . GLY A 1 84 ? -3.484 -8.326 -12.829 1.00 69.06 84 GLY A O 1
ATOM 684 N N . ASP A 1 85 ? -4.805 -8.279 -14.647 1.00 65.44 85 ASP A N 1
ATOM 685 C CA . ASP A 1 85 ? -6.068 -8.710 -14.035 1.00 65.44 85 ASP A CA 1
ATOM 686 C C . ASP A 1 85 ? -5.949 -9.978 -13.161 1.00 65.44 85 ASP A C 1
ATOM 688 O O . ASP A 1 85 ? -6.540 -10.032 -12.087 1.00 65.44 85 ASP A O 1
ATOM 692 N N . GLU A 1 86 ? -5.124 -10.958 -13.545 1.00 60.50 86 GLU A N 1
ATOM 693 C CA . GLU A 1 86 ? -5.025 -12.246 -12.827 1.00 60.50 86 GLU A CA 1
ATOM 694 C C . GLU A 1 86 ? -3.697 -12.461 -12.082 1.00 60.50 86 GLU A C 1
ATOM 696 O O . GLU A 1 86 ? -3.545 -13.415 -11.321 1.00 60.50 86 GLU A O 1
ATOM 701 N N . ARG A 1 87 ? -2.702 -11.593 -12.300 1.00 63.59 87 ARG A N 1
ATOM 702 C CA . ARG A 1 87 ? -1.338 -11.745 -11.747 1.00 63.59 87 ARG A CA 1
ATOM 703 C C . ARG A 1 87 ? -0.730 -10.429 -11.276 1.00 63.59 87 ARG A C 1
ATOM 705 O O . ARG A 1 87 ? 0.493 -10.288 -11.248 1.00 63.59 87 ARG A O 1
ATOM 712 N N . SER A 1 88 ? -1.559 -9.436 -10.960 1.00 64.94 88 SER A N 1
ATOM 713 C CA . SER A 1 88 ? -1.057 -8.159 -10.459 1.00 64.94 88 SER A CA 1
ATOM 714 C C . SER A 1 88 ? -0.281 -8.381 -9.167 1.00 64.94 88 SER A C 1
ATOM 716 O O . SER A 1 88 ? -0.820 -8.886 -8.190 1.00 64.94 88 SER A O 1
ATOM 718 N N . GLN A 1 89 ? 0.975 -7.945 -9.157 1.00 63.75 89 GLN A N 1
ATOM 719 C CA . GLN A 1 89 ? 1.832 -7.904 -7.965 1.00 63.75 89 GLN A CA 1
ATOM 720 C C . GLN A 1 89 ? 1.704 -6.566 -7.208 1.00 63.75 89 GLN A C 1
ATOM 722 O O . GLN A 1 89 ? 2.520 -6.218 -6.342 1.00 63.75 89 GLN A O 1
ATOM 727 N N . PHE A 1 90 ? 0.706 -5.778 -7.605 1.00 62.56 90 PHE A N 1
ATOM 728 C CA . PHE A 1 90 ? 0.238 -4.581 -6.932 1.00 62.56 90 PHE A CA 1
ATOM 729 C C . PHE A 1 90 ? -1.150 -4.839 -6.365 1.00 62.56 90 PHE A C 1
ATOM 731 O O . PHE A 1 90 ? -2.008 -5.409 -7.044 1.00 62.56 90 PHE A O 1
ATOM 738 N N . THR A 1 91 ? -1.390 -4.321 -5.166 1.00 54.09 91 THR A N 1
ATOM 739 C CA . THR A 1 91 ? -2.682 -4.379 -4.491 1.00 54.09 91 THR A CA 1
ATOM 740 C C . THR A 1 91 ? -3.665 -3.474 -5.246 1.00 54.09 91 THR A C 1
ATOM 742 O O . THR A 1 91 ? -3.728 -2.265 -5.017 1.00 54.09 91 THR A O 1
ATOM 745 N N . LEU A 1 92 ? -4.380 -4.028 -6.227 1.00 51.00 92 LEU A N 1
ATOM 746 C CA . LEU A 1 92 ? -5.288 -3.267 -7.086 1.00 51.00 92 LEU A CA 1
ATOM 747 C C . LEU A 1 92 ? -6.625 -2.998 -6.378 1.00 51.00 92 LEU A C 1
ATOM 749 O O . LEU A 1 92 ? -7.484 -3.863 -6.264 1.00 51.00 92 LEU A O 1
ATOM 753 N N . SER A 1 93 ? -6.819 -1.747 -5.962 1.00 41.03 93 SER A N 1
ATOM 754 C CA . SER A 1 93 ? -8.109 -1.061 -6.149 1.00 41.03 93 SER A CA 1
ATOM 755 C C . SER A 1 93 ? -8.275 -0.782 -7.660 1.00 41.03 93 SER A C 1
ATOM 757 O O . SER A 1 93 ? -7.241 -0.742 -8.338 1.00 41.03 93 SER A O 1
ATOM 759 N N . PRO A 1 94 ? -9.497 -0.617 -8.223 1.00 45.81 94 PRO A N 1
ATOM 760 C CA . PRO A 1 94 ? -9.713 -0.514 -9.668 1.00 45.81 94 PRO A CA 1
ATOM 761 C C . PRO A 1 94 ? -8.677 0.382 -10.345 1.00 45.81 94 PRO A C 1
ATOM 763 O O . PRO A 1 94 ? -8.378 1.470 -9.853 1.00 45.81 94 PRO A O 1
ATOM 766 N N . VAL A 1 95 ? -8.129 -0.111 -11.459 1.00 46.69 95 VAL A N 1
ATOM 767 C CA . VAL A 1 95 ? -6.956 0.377 -12.213 1.00 46.69 95 VAL A CA 1
ATOM 768 C C . VAL A 1 95 ? -6.864 1.910 -12.346 1.00 46.69 95 VAL A C 1
ATOM 770 O O . VAL A 1 95 ? -5.762 2.459 -12.366 1.00 46.69 95 VAL A O 1
ATOM 773 N N . ALA A 1 96 ? -7.996 2.617 -12.332 1.00 41.91 96 ALA A N 1
ATOM 774 C CA . ALA A 1 96 ? -8.079 4.077 -12.289 1.00 41.91 96 ALA A CA 1
ATOM 775 C C . ALA A 1 96 ? -7.356 4.732 -11.085 1.00 41.91 96 ALA A C 1
ATOM 777 O O . ALA A 1 96 ? -6.780 5.809 -11.231 1.00 41.91 96 ALA A O 1
ATOM 778 N N . TYR A 1 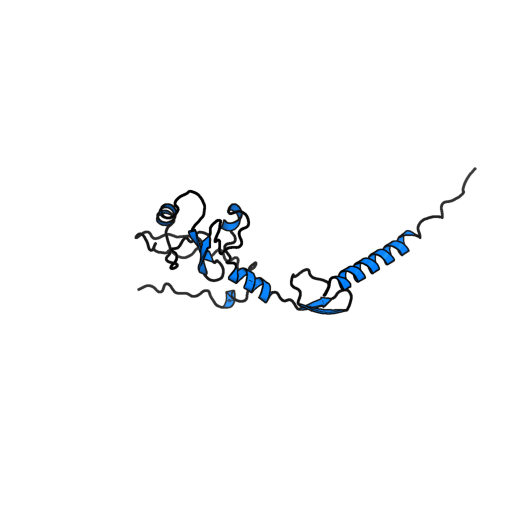97 ? -7.300 4.087 -9.912 1.00 43.06 97 TYR A N 1
ATOM 779 C CA . TYR A 1 97 ? -6.601 4.613 -8.724 1.00 43.06 97 TYR A CA 1
ATOM 780 C C . TYR A 1 97 ? -5.135 4.167 -8.617 1.00 43.06 97 TYR A C 1
ATOM 782 O O . TYR A 1 97 ? -4.360 4.747 -7.846 1.00 43.06 97 TYR A O 1
ATOM 790 N N . ALA A 1 98 ? -4.726 3.171 -9.410 1.00 46.50 98 ALA A N 1
ATOM 791 C CA . ALA A 1 98 ? -3.376 2.611 -9.388 1.00 46.50 98 ALA A CA 1
ATOM 792 C C . ALA A 1 98 ? -2.321 3.576 -9.946 1.00 46.50 98 ALA A C 1
ATOM 794 O O . ALA A 1 98 ? -1.143 3.440 -9.617 1.00 46.50 98 ALA A O 1
ATOM 795 N N . ILE A 1 99 ? -2.730 4.592 -10.718 1.00 51.06 99 ILE A N 1
ATOM 796 C CA . ILE A 1 99 ? -1.804 5.577 -11.289 1.00 51.06 99 ILE A CA 1
ATOM 797 C C . ILE A 1 99 ? -0.990 6.258 -10.187 1.00 51.06 99 ILE A C 1
ATOM 799 O O . ILE A 1 99 ? 0.186 6.480 -10.391 1.00 51.06 99 ILE A O 1
ATOM 803 N N . ASN A 1 100 ? -1.541 6.495 -8.991 1.00 50.34 100 ASN A N 1
ATOM 804 C CA . ASN A 1 100 ? -0.842 7.239 -7.935 1.00 50.34 100 ASN A CA 1
ATOM 805 C C . ASN A 1 100 ? -0.217 6.372 -6.817 1.00 50.34 100 ASN A C 1
ATOM 807 O O . ASN A 1 100 ? 0.411 6.922 -5.903 1.00 50.34 100 ASN A O 1
ATOM 811 N N . ARG A 1 101 ? -0.388 5.038 -6.840 1.00 60.25 101 ARG A N 1
ATOM 812 C CA . ARG A 1 101 ? -0.058 4.145 -5.704 1.00 60.25 101 ARG A CA 1
ATOM 813 C C . ARG A 1 101 ? 0.524 2.777 -6.106 1.00 60.25 101 ARG A C 1
ATOM 815 O O . ARG A 1 101 ? 0.171 1.766 -5.509 1.00 60.25 101 ARG A O 1
ATOM 822 N N . THR A 1 102 ? 1.449 2.720 -7.064 1.00 69.50 102 THR A N 1
ATOM 823 C CA . THR A 1 102 ? 2.177 1.481 -7.413 1.00 69.50 102 THR A CA 1
ATOM 824 C C . THR A 1 102 ? 3.219 1.101 -6.348 1.00 69.50 102 THR A C 1
ATOM 826 O O . THR A 1 102 ? 4.430 1.188 -6.555 1.00 69.50 102 THR A O 1
ATOM 829 N N . ILE A 1 103 ? 2.766 0.679 -5.169 1.00 78.25 103 ILE A N 1
ATOM 830 C CA . ILE A 1 103 ? 3.606 0.008 -4.168 1.00 78.25 103 ILE A CA 1
ATOM 831 C C . ILE A 1 103 ? 3.294 -1.482 -4.257 1.00 78.25 103 ILE A C 1
ATOM 833 O O . ILE A 1 103 ? 2.130 -1.866 -4.198 1.00 78.25 103 ILE A O 1
ATOM 837 N N . CYS A 1 104 ? 4.316 -2.313 -4.453 1.00 82.88 104 CYS A N 1
ATOM 838 C CA . CYS A 1 104 ? 4.119 -3.751 -4.617 1.00 82.88 104 CYS A CA 1
ATOM 839 C C . CYS A 1 104 ? 3.692 -4.417 -3.303 1.00 82.88 104 CYS A C 1
ATOM 841 O O . CYS A 1 104 ? 4.003 -3.912 -2.220 1.00 82.88 104 CYS A O 1
ATOM 843 N N . ASP A 1 105 ? 3.038 -5.577 -3.386 1.00 81.00 105 ASP A N 1
ATOM 844 C CA . ASP A 1 105 ? 2.479 -6.259 -2.209 1.00 81.00 105 ASP A CA 1
ATOM 845 C C . ASP A 1 105 ? 3.529 -6.600 -1.151 1.00 81.00 105 ASP A C 1
ATOM 847 O O . ASP A 1 105 ? 3.254 -6.532 0.049 1.00 81.00 105 ASP A O 1
ATOM 851 N N . ARG A 1 106 ? 4.762 -6.900 -1.578 1.00 83.38 106 ARG A N 1
ATOM 852 C CA . ARG A 1 106 ? 5.901 -7.114 -0.674 1.00 83.38 106 ARG A CA 1
ATOM 853 C C . ARG A 1 106 ? 6.162 -5.874 0.179 1.00 83.38 106 ARG A C 1
ATOM 855 O O . ARG A 1 106 ? 6.239 -5.979 1.398 1.00 83.38 106 ARG A O 1
ATOM 862 N N . CYS A 1 107 ? 6.262 -4.709 -0.455 1.00 83.50 107 CYS A N 1
ATOM 863 C CA . CYS A 1 107 ? 6.501 -3.442 0.226 1.00 83.50 107 CYS A CA 1
ATOM 864 C C . CYS A 1 107 ? 5.325 -3.044 1.128 1.00 83.50 107 CYS A C 1
ATOM 866 O O . CYS A 1 107 ? 5.547 -2.598 2.247 1.00 83.50 107 CYS A O 1
ATOM 868 N N . VAL A 1 108 ? 4.083 -3.265 0.683 1.00 81.88 108 VAL A N 1
ATOM 869 C CA . VAL A 1 108 ? 2.887 -3.055 1.521 1.00 81.88 108 VAL A CA 1
ATOM 870 C C . VAL A 1 108 ? 2.902 -3.975 2.744 1.00 81.88 108 VAL A C 1
ATOM 872 O O . VAL A 1 108 ? 2.574 -3.553 3.851 1.00 81.88 108 VAL A O 1
ATOM 875 N N . SER A 1 109 ? 3.278 -5.239 2.560 1.00 80.19 109 SER A N 1
ATOM 876 C CA . SER A 1 109 ? 3.361 -6.219 3.646 1.00 80.19 109 SER A CA 1
ATOM 877 C C . SER A 1 109 ? 4.451 -5.861 4.647 1.00 80.19 109 SER A C 1
ATOM 879 O O . SER A 1 109 ? 4.249 -6.006 5.849 1.00 80.19 109 SER A O 1
ATOM 881 N N . GLU A 1 110 ? 5.588 -5.366 4.163 1.00 82.25 110 GLU A N 1
ATOM 882 C CA . GLU A 1 110 ? 6.666 -4.853 5.001 1.00 82.25 110 GLU A CA 1
ATOM 883 C C . GLU A 1 110 ? 6.194 -3.652 5.823 1.00 82.25 110 GLU A C 1
ATOM 885 O O . GLU A 1 110 ? 6.327 -3.679 7.040 1.00 82.25 110 GLU A O 1
ATOM 890 N N . ASP A 1 111 ? 5.525 -2.675 5.205 1.00 75.25 111 ASP A N 1
ATOM 891 C CA . ASP A 1 111 ? 4.952 -1.534 5.928 1.00 75.25 111 ASP A CA 1
ATOM 892 C C . ASP A 1 111 ? 3.964 -1.952 7.012 1.00 75.25 111 ASP A C 1
ATOM 894 O O . ASP A 1 111 ? 3.986 -1.424 8.121 1.00 75.25 111 ASP A O 1
ATOM 898 N N . ARG A 1 112 ? 3.124 -2.952 6.732 1.00 73.50 112 ARG A N 1
ATOM 899 C CA . ARG A 1 112 ? 2.219 -3.515 7.743 1.00 73.50 112 ARG A CA 1
ATOM 900 C C . ARG A 1 112 ? 2.967 -4.164 8.910 1.00 73.50 112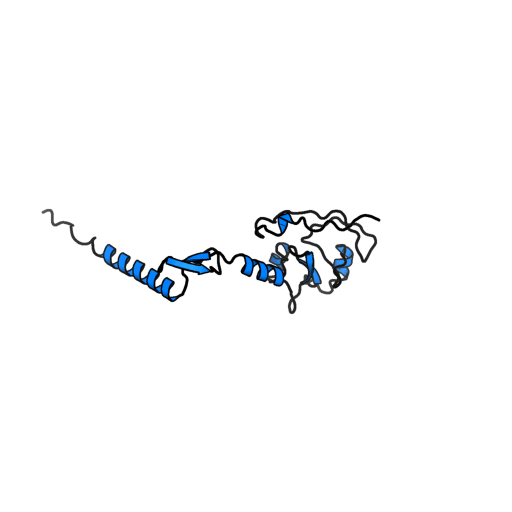 ARG A C 1
ATOM 902 O O . ARG A 1 112 ? 2.423 -4.192 10.008 1.00 73.50 112 ARG A O 1
ATOM 909 N N . ARG A 1 113 ? 4.178 -4.690 8.693 1.00 74.38 113 ARG A N 1
ATOM 910 C CA . ARG A 1 113 ? 5.027 -5.251 9.758 1.00 74.38 113 ARG A CA 1
ATOM 911 C C . ARG A 1 113 ? 5.734 -4.159 10.555 1.00 74.38 113 ARG A C 1
ATOM 913 O O . ARG A 1 113 ? 5.831 -4.285 11.769 1.00 74.38 113 ARG A O 1
ATOM 920 N N . THR A 1 114 ? 6.218 -3.103 9.899 1.00 68.62 114 THR A N 1
ATOM 921 C CA . THR A 1 114 ? 7.018 -2.059 10.561 1.00 68.62 114 THR A CA 1
ATOM 922 C C . THR A 1 114 ? 6.183 -1.165 11.483 1.00 68.62 114 THR A C 1
ATOM 924 O O . THR A 1 114 ? 6.718 -0.616 12.438 1.00 68.62 114 THR A O 1
ATOM 927 N N . VAL A 1 1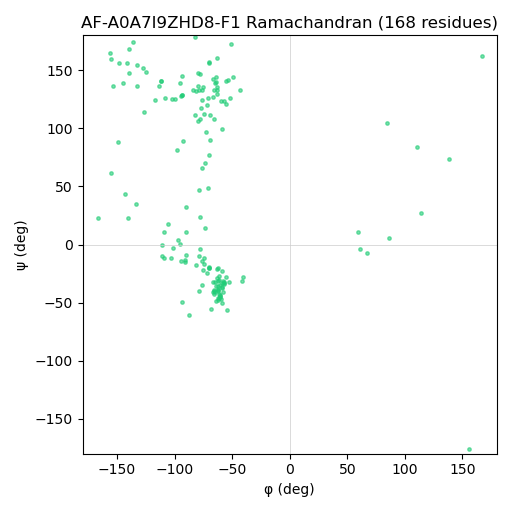15 ? 4.868 -1.045 11.261 1.00 65.75 115 VAL A N 1
ATOM 928 C CA . VAL A 1 115 ? 3.964 -0.217 12.093 1.00 65.75 115 VAL A CA 1
ATOM 929 C C . VAL A 1 115 ? 3.365 -1.015 13.263 1.00 65.75 115 VAL A C 1
ATOM 931 O O . VAL A 1 115 ? 2.240 -0.780 13.697 1.00 65.75 115 VAL A O 1
ATOM 934 N N . ALA A 1 116 ? 4.112 -1.978 13.796 1.00 67.94 116 ALA A N 1
ATOM 935 C CA . ALA A 1 116 ? 3.791 -2.634 15.056 1.00 67.94 116 ALA A CA 1
ATOM 936 C C . ALA A 1 116 ? 4.004 -1.644 16.215 1.00 67.94 116 ALA A C 1
ATOM 938 O O . ALA A 1 116 ? 5.016 -1.677 16.908 1.00 67.94 116 ALA A O 1
ATOM 939 N N . VAL A 1 117 ? 3.063 -0.718 16.400 1.00 80.25 117 VAL A N 1
ATOM 940 C CA . VAL A 1 117 ? 3.100 0.240 17.507 1.00 80.25 117 VAL A CA 1
ATOM 941 C C . VAL A 1 117 ? 2.668 -0.496 18.770 1.00 80.25 117 VAL A C 1
ATOM 943 O O . VAL A 1 117 ? 1.545 -0.998 18.855 1.00 80.25 117 VAL A O 1
ATOM 946 N N . THR A 1 118 ? 3.561 -0.586 19.751 1.00 89.25 118 THR A N 1
ATOM 947 C CA . THR A 1 118 ? 3.186 -1.045 21.090 1.00 89.25 118 THR A CA 1
ATOM 948 C C . THR A 1 118 ? 2.346 0.043 21.751 1.00 89.25 118 THR A C 1
ATOM 950 O O . THR A 1 118 ? 2.753 1.201 21.805 1.00 89.25 118 THR A O 1
ATOM 953 N N . THR A 1 119 ? 1.158 -0.313 22.229 1.00 94.44 119 THR A N 1
ATOM 954 C CA . THR A 1 119 ? 0.258 0.598 22.947 1.00 94.44 119 THR A CA 1
ATOM 955 C C . THR A 1 119 ? -0.399 -0.124 24.122 1.00 94.44 119 THR A C 1
ATOM 957 O O . THR A 1 119 ? -0.301 -1.346 24.239 1.00 94.44 119 THR A O 1
ATOM 960 N N . GLU A 1 120 ? -1.051 0.611 25.016 1.00 97.81 120 GLU A N 1
ATOM 961 C CA . GLU A 1 120 ? -1.726 0.054 26.190 1.00 97.81 120 GLU A CA 1
ATOM 962 C C . GLU A 1 120 ? -3.212 -0.186 25.912 1.00 97.81 120 GLU A C 1
ATOM 964 O O . GLU A 1 120 ? -3.901 0.627 25.293 1.00 97.81 120 GLU A O 1
ATOM 969 N N . CYS A 1 121 ? -3.745 -1.309 26.395 1.00 97.81 121 CYS A N 1
ATOM 970 C CA . CYS A 1 121 ? -5.171 -1.594 26.293 1.00 97.81 121 CYS A CA 1
ATOM 971 C C . CYS A 1 121 ? -5.988 -0.613 27.146 1.00 97.81 121 CYS A C 1
ATOM 973 O O . CYS A 1 121 ? -5.803 -0.534 28.358 1.00 97.81 121 CYS A O 1
ATOM 975 N N . ALA A 1 122 ? -6.979 0.054 26.552 1.00 97.62 122 ALA A N 1
ATOM 976 C CA . ALA A 1 122 ? -7.847 0.987 27.271 1.00 97.62 122 ALA A CA 1
ATOM 977 C C . ALA A 1 122 ? -8.691 0.325 28.382 1.00 97.62 122 ALA A C 1
ATOM 979 O O . ALA A 1 122 ? -9.139 1.022 29.282 1.00 97.62 122 ALA A O 1
ATOM 980 N N . GLN A 1 123 ? -8.898 -0.999 28.328 1.00 97.81 123 GLN A N 1
ATOM 981 C CA . GLN A 1 123 ? -9.675 -1.739 29.330 1.00 97.81 123 GLN A CA 1
ATOM 982 C C . GLN A 1 123 ? -8.811 -2.342 30.444 1.00 97.81 123 GLN A C 1
ATOM 984 O O . GLN A 1 123 ? -9.155 -2.224 31.611 1.00 97.81 123 GLN A O 1
ATOM 989 N N . CYS A 1 124 ? -7.733 -3.052 30.092 1.00 97.75 124 CYS A N 1
ATOM 990 C CA . CYS A 1 124 ? -6.931 -3.809 31.063 1.00 97.75 124 CYS A CA 1
ATOM 991 C C . CYS A 1 124 ? -5.535 -3.233 31.299 1.00 97.75 124 CYS A C 1
ATOM 993 O O . CYS A 1 124 ? -4.775 -3.815 32.059 1.00 97.75 124 CYS A O 1
ATOM 995 N N . ARG A 1 125 ? -5.176 -2.135 30.619 1.00 97.75 125 ARG A N 1
ATOM 996 C CA . ARG A 1 125 ? -3.877 -1.442 30.696 1.00 97.75 125 ARG A CA 1
ATOM 997 C C . ARG A 1 125 ? -2.652 -2.266 30.277 1.00 97.75 125 ARG A C 1
ATOM 999 O O . ARG A 1 125 ? -1.574 -1.706 30.156 1.00 97.75 125 ARG A O 1
ATOM 1006 N N . ASN A 1 126 ? -2.811 -3.548 29.947 1.00 97.69 126 ASN A N 1
ATOM 1007 C CA . ASN A 1 126 ? -1.706 -4.369 29.454 1.00 97.69 126 ASN A CA 1
ATOM 1008 C C . ASN A 1 126 ? -1.178 -3.856 28.101 1.00 97.69 126 ASN A C 1
ATOM 1010 O O . ASN A 1 126 ? -1.991 -3.511 27.227 1.00 97.69 126 ASN A O 1
ATOM 1014 N N . PRO A 1 127 ? 0.152 -3.859 27.895 1.00 96.94 127 PRO A N 1
ATOM 1015 C CA . PRO A 1 127 ? 0.748 -3.519 26.613 1.00 96.94 127 PRO A CA 1
ATOM 1016 C C . PRO A 1 127 ? 0.394 -4.573 25.558 1.00 96.94 127 PRO A C 1
ATOM 1018 O O . PRO A 1 127 ? 0.331 -5.771 25.842 1.00 96.94 127 PRO A O 1
ATOM 1021 N N . PHE A 1 128 ? 0.157 -4.135 24.325 1.00 96.00 128 PHE A N 1
ATOM 1022 C CA . PHE A 1 128 ? -0.069 -5.016 23.184 1.00 96.00 128 PHE A CA 1
ATOM 1023 C C . PHE A 1 128 ? 0.436 -4.393 21.882 1.00 96.00 128 PHE A C 1
ATOM 1025 O O . PHE A 1 128 ? 0.526 -3.174 21.738 1.00 96.00 128 PHE A O 1
ATOM 1032 N N . THR A 1 129 ? 0.743 -5.245 20.905 1.00 93.31 129 THR A N 1
ATOM 1033 C CA . THR A 1 129 ? 1.152 -4.814 19.566 1.00 93.31 129 THR A CA 1
ATOM 1034 C C . THR A 1 129 ? -0.073 -4.490 18.715 1.00 93.31 129 THR A C 1
ATOM 1036 O O . THR A 1 129 ? -0.841 -5.379 18.331 1.00 93.31 129 THR A O 1
ATOM 1039 N N . ALA A 1 130 ? -0.269 -3.212 18.399 1.00 90.56 130 ALA A N 1
ATOM 1040 C CA . ALA A 1 130 ? -1.382 -2.757 17.584 1.00 90.56 130 ALA A CA 1
ATOM 1041 C C . ALA A 1 130 ? -1.148 -3.073 16.095 1.00 90.56 130 ALA A C 1
ATOM 1043 O O . ALA A 1 130 ? -0.169 -2.638 15.498 1.00 90.56 130 ALA A O 1
ATOM 1044 N N . LYS A 1 131 ? -2.084 -3.796 15.461 1.00 83.44 131 LYS A N 1
ATOM 1045 C CA . LYS A 1 131 ? -2.076 -4.038 13.999 1.00 83.44 131 LYS A CA 1
ATOM 1046 C C . LYS A 1 131 ? -2.490 -2.812 13.174 1.00 83.44 131 LYS A C 1
ATOM 1048 O O . LYS A 1 131 ? -2.328 -2.804 11.957 1.00 83.44 131 LYS A O 1
ATOM 1053 N N . ARG A 1 132 ? -3.113 -1.824 13.816 1.00 83.50 132 ARG A N 1
ATOM 1054 C CA . ARG A 1 132 ? -3.596 -0.576 13.216 1.00 83.50 132 ARG A CA 1
ATOM 1055 C C . ARG A 1 132 ? -3.302 0.562 14.182 1.00 83.50 132 ARG A C 1
ATOM 1057 O O . ARG A 1 132 ? -3.390 0.354 15.389 1.00 83.50 132 ARG A O 1
ATOM 1064 N N . SER A 1 133 ? -3.034 1.756 13.666 1.00 82.62 133 SER A N 1
ATOM 1065 C CA . SER A 1 133 ? -2.736 2.938 14.486 1.00 82.62 133 SER A CA 1
ATOM 1066 C C . SER A 1 133 ? -3.885 3.367 15.408 1.00 82.62 133 SER A C 1
ATOM 1068 O O . SER A 1 133 ? -3.652 4.069 16.381 1.00 82.62 133 SER A O 1
ATOM 1070 N N . ASP A 1 134 ? -5.121 2.954 15.115 1.00 86.56 134 ASP A N 1
ATOM 1071 C CA . ASP A 1 134 ? -6.335 3.280 15.873 1.00 86.56 134 ASP A CA 1
ATOM 1072 C C . ASP A 1 134 ? -6.754 2.183 16.875 1.00 86.56 134 ASP A C 1
ATOM 1074 O O . ASP A 1 134 ? -7.828 2.258 17.477 1.00 86.56 134 ASP A O 1
ATOM 1078 N N . ALA A 1 135 ? -5.968 1.113 17.034 1.00 93.94 135 ALA A N 1
ATOM 1079 C CA . ALA A 1 135 ? -6.350 0.010 17.907 1.00 93.94 135 ALA A CA 1
ATOM 1080 C C . ALA A 1 135 ? -6.242 0.412 19.391 1.00 93.94 135 ALA A C 1
ATOM 1082 O O . ALA A 1 135 ? -5.162 0.715 19.880 1.00 93.94 135 ALA A O 1
ATOM 1083 N N . ARG A 1 136 ? -7.365 0.353 20.125 1.00 96.88 136 ARG A N 1
ATOM 1084 C CA . ARG A 1 136 ? -7.448 0.717 21.560 1.00 96.88 136 ARG A CA 1
ATOM 1085 C C . ARG A 1 136 ? -7.512 -0.470 22.527 1.00 96.88 136 ARG A C 1
ATOM 1087 O O . ARG A 1 136 ? -7.426 -0.283 23.736 1.00 96.88 136 ARG A O 1
ATOM 1094 N N . PHE A 1 137 ? -7.727 -1.685 22.024 1.00 97.62 137 PHE A N 1
ATOM 1095 C CA . PHE A 1 137 ? -7.986 -2.867 22.851 1.00 97.62 137 PHE A CA 1
ATOM 1096 C C . PHE A 1 137 ? -7.128 -4.043 22.398 1.00 97.62 137 PHE A C 1
ATOM 1098 O O . PHE A 1 137 ? -7.076 -4.335 21.203 1.00 97.62 137 PHE A O 1
ATOM 1105 N N . CYS A 1 138 ? -6.541 -4.763 23.356 1.00 96.56 138 CYS A N 1
ATOM 1106 C CA . CYS A 1 138 ? -5.699 -5.930 23.082 1.00 96.56 138 CYS A CA 1
ATOM 1107 C C . CYS A 1 138 ? -6.482 -7.146 22.554 1.00 96.56 138 CYS A C 1
ATOM 1109 O O . CYS A 1 138 ? -5.903 -8.044 21.951 1.00 96.56 138 CYS A O 1
ATOM 1111 N N . SER A 1 139 ? -7.802 -7.198 22.776 1.00 96.94 139 SER A N 1
ATOM 1112 C CA . SER A 1 139 ? -8.659 -8.317 22.374 1.00 96.94 139 SER A CA 1
ATOM 1113 C C . SER A 1 139 ? -10.124 -7.904 22.197 1.00 96.94 139 SER A C 1
ATOM 1115 O O . SER A 1 139 ? -10.569 -6.867 22.700 1.00 96.94 139 SER A O 1
ATOM 1117 N N . GLY A 1 140 ? -10.909 -8.761 21.532 1.00 96.75 140 GLY A N 1
ATOM 1118 C CA . GLY A 1 140 ? -12.365 -8.599 21.429 1.00 96.75 140 GLY A CA 1
ATOM 1119 C C . GLY A 1 140 ? -13.079 -8.632 22.788 1.00 96.75 140 GLY A C 1
ATOM 1120 O O . GLY A 1 140 ? -14.064 -7.919 22.982 1.00 96.75 140 GLY A O 1
ATOM 1121 N N . ARG A 1 141 ? -12.539 -9.378 23.766 1.00 98.06 141 ARG A N 1
ATOM 1122 C CA . ARG A 1 141 ? -13.063 -9.419 25.143 1.00 98.06 141 ARG A CA 1
ATOM 1123 C C . ARG A 1 141 ? -12.939 -8.060 25.830 1.00 98.06 141 ARG A C 1
ATOM 1125 O O . ARG A 1 141 ? -13.928 -7.554 26.345 1.00 98.06 141 ARG A O 1
ATOM 1132 N N . CYS A 1 142 ? -11.760 -7.436 25.763 1.00 98.00 142 CYS A N 1
ATOM 1133 C CA . CYS A 1 142 ? -11.531 -6.100 26.323 1.00 98.00 142 CYS A CA 1
ATOM 1134 C C . CYS A 1 142 ? -12.407 -5.028 25.662 1.00 98.00 142 CYS A C 1
ATOM 1136 O O . CYS A 1 142 ? -12.957 -4.182 26.358 1.00 98.00 142 CYS A O 1
ATOM 1138 N N . ARG A 1 143 ? -12.598 -5.102 24.336 1.00 97.94 143 ARG A N 1
ATOM 1139 C CA . ARG A 1 143 ? -13.523 -4.212 23.615 1.00 97.94 143 ARG A CA 1
ATOM 1140 C C . ARG A 1 143 ? -14.959 -4.354 24.125 1.00 97.94 143 ARG A C 1
ATOM 1142 O O . ARG A 1 143 ? -15.620 -3.354 24.378 1.00 97.94 143 ARG A O 1
ATOM 1149 N N . THR A 1 144 ? -15.430 -5.590 24.284 1.00 98.19 144 THR A N 1
ATOM 1150 C CA . THR A 1 144 ? -16.795 -5.873 24.755 1.00 98.19 144 THR A CA 1
ATOM 1151 C C . THR A 1 144 ? -16.990 -5.426 26.205 1.00 98.19 144 THR A C 1
ATOM 1153 O O . THR A 1 144 ? -18.016 -4.838 26.528 1.00 98.19 144 THR A O 1
ATOM 1156 N N . ALA A 1 145 ? -16.000 -5.655 27.073 1.00 97.81 145 ALA A N 1
ATOM 1157 C CA . ALA A 1 145 ? -16.034 -5.210 28.466 1.00 97.81 145 ALA A CA 1
ATOM 1158 C C . ALA A 1 145 ? -16.099 -3.678 28.580 1.00 97.81 145 ALA A C 1
ATOM 1160 O O . ALA A 1 145 ? -16.957 -3.162 29.291 1.00 97.81 145 ALA A O 1
ATOM 1161 N N . ALA A 1 146 ? -15.271 -2.961 27.812 1.00 97.50 146 ALA A N 1
ATOM 1162 C CA . ALA A 1 146 ? -15.311 -1.501 27.760 1.00 97.50 146 ALA A CA 1
ATOM 1163 C C . ALA A 1 146 ? -16.672 -0.982 27.270 1.00 97.50 146 ALA A C 1
ATOM 1165 O O . ALA A 1 146 ? -17.234 -0.066 27.862 1.00 97.50 146 ALA A O 1
ATOM 1166 N N . HIS A 1 147 ? -17.241 -1.602 26.229 1.00 96.94 147 HIS A N 1
ATOM 1167 C CA . HIS A 1 147 ? -18.570 -1.240 25.731 1.00 96.94 147 HIS A CA 1
ATOM 1168 C C . HIS A 1 147 ? -19.655 -1.428 26.802 1.00 96.94 147 HIS A C 1
ATOM 1170 O O . HIS A 1 147 ? -20.490 -0.550 26.990 1.00 96.94 147 HIS A O 1
ATOM 1176 N N . ARG A 1 148 ? -19.634 -2.550 27.535 1.00 96.88 148 ARG A N 1
ATOM 1177 C CA . ARG A 1 148 ? -20.591 -2.815 28.624 1.00 96.88 148 ARG A CA 1
ATOM 1178 C C . ARG A 1 148 ? -20.479 -1.798 29.758 1.00 96.88 148 ARG A C 1
ATOM 1180 O O . ARG A 1 148 ? -21.508 -1.377 30.272 1.00 96.88 148 ARG A O 1
ATOM 1187 N N . ALA A 1 149 ? -19.261 -1.390 30.118 1.00 94.88 149 ALA A N 1
ATOM 1188 C CA . ALA A 1 149 ? -19.042 -0.374 31.145 1.00 94.88 149 ALA A CA 1
ATOM 1189 C C . ALA A 1 149 ? -19.683 0.968 30.756 1.00 94.88 149 ALA A C 1
ATOM 1191 O O . ALA A 1 149 ? -20.412 1.545 31.555 1.00 94.88 149 ALA A O 1
ATOM 1192 N N . VAL A 1 150 ? -19.502 1.410 29.504 1.00 94.12 150 VAL A N 1
ATOM 1193 C CA . VAL A 1 150 ? -20.124 2.647 28.996 1.00 94.12 150 VAL A CA 1
ATOM 1194 C C . VAL A 1 150 ? -21.652 2.555 29.029 1.00 94.12 150 VAL A C 1
ATOM 1196 O O . VAL A 1 150 ? -22.306 3.469 29.523 1.00 94.12 150 VAL A O 1
ATOM 1199 N N . THR A 1 151 ? -22.230 1.441 28.563 1.00 93.12 151 THR A N 1
ATOM 1200 C CA . THR A 1 151 ? -23.690 1.247 28.579 1.00 93.12 151 THR A CA 1
ATOM 1201 C C . THR A 1 151 ? -24.261 1.254 30.002 1.00 93.12 151 THR A C 1
ATOM 1203 O O . THR A 1 151 ? -25.324 1.830 30.223 1.00 93.12 151 THR A O 1
ATOM 1206 N N . ALA A 1 152 ? -23.557 0.662 30.973 1.00 91.12 152 ALA A N 1
ATOM 1207 C CA . ALA A 1 152 ? -23.979 0.661 32.374 1.00 91.12 152 ALA A CA 1
ATOM 1208 C C . ALA A 1 152 ? -23.995 2.077 32.974 1.00 91.12 152 ALA A C 1
ATOM 1210 O O . ALA A 1 152 ? -24.949 2.437 33.660 1.00 91.12 152 ALA A O 1
ATOM 1211 N N . THR A 1 153 ? -22.991 2.904 32.668 1.00 88.88 153 THR A N 1
ATOM 1212 C CA . THR A 1 153 ? -22.953 4.303 33.115 1.00 88.88 153 THR A CA 1
ATOM 1213 C C . THR A 1 153 ? -24.077 5.129 32.486 1.00 88.88 153 THR A C 1
ATOM 1215 O O . THR A 1 153 ? -24.758 5.866 33.193 1.00 88.88 153 THR A O 1
ATOM 1218 N N . SER A 1 154 ? -24.347 4.964 31.185 1.00 87.38 154 SER A N 1
ATOM 1219 C CA . SER A 1 154 ? -25.451 5.672 30.516 1.00 87.38 154 SER A CA 1
ATOM 1220 C C . SER A 1 154 ? -26.825 5.308 31.086 1.00 87.38 154 SER A C 1
ATOM 1222 O O . SER A 1 154 ? -27.686 6.179 31.199 1.00 87.38 154 SER A O 1
ATOM 1224 N N . ALA A 1 155 ? -27.027 4.048 31.483 1.00 81.94 155 ALA A N 1
ATOM 1225 C CA . ALA A 1 155 ? -28.265 3.613 32.126 1.00 81.94 155 ALA A CA 1
ATOM 1226 C C . ALA A 1 155 ? -28.465 4.248 33.515 1.00 81.94 155 ALA A C 1
ATOM 1228 O O . ALA A 1 155 ? -29.596 4.521 33.901 1.00 81.94 155 ALA A O 1
ATOM 1229 N N . GLN A 1 156 ? -27.385 4.524 34.252 1.00 79.88 156 GLN A N 1
ATOM 1230 C CA . GLN A 1 156 ? -27.461 5.176 35.565 1.00 79.88 156 GLN A CA 1
ATOM 1231 C C . GLN A 1 156 ? -27.738 6.682 35.456 1.00 79.88 156 GLN A C 1
ATOM 1233 O O . GLN A 1 156 ? -28.465 7.232 36.277 1.00 79.88 156 GLN A O 1
ATOM 1238 N N . SER A 1 157 ? -27.209 7.353 34.429 1.00 78.31 157 SER A N 1
ATOM 1239 C CA . SER A 1 157 ? -27.414 8.796 34.234 1.00 78.31 157 SER A CA 1
ATOM 1240 C C . SER A 1 157 ? -28.805 9.166 33.697 1.00 78.31 157 SER A C 1
ATOM 1242 O O . SER A 1 157 ? -29.240 10.297 33.886 1.00 78.31 157 SER A O 1
ATOM 1244 N N . GLY A 1 158 ? -29.521 8.240 33.048 1.00 72.44 158 GLY A N 1
ATOM 1245 C CA . GLY A 1 158 ? -30.842 8.500 32.452 1.00 72.44 158 GLY A CA 1
ATOM 1246 C C . GLY A 1 158 ? -32.023 8.526 33.432 1.00 72.44 158 GLY A C 1
ATOM 1247 O O . GLY A 1 158 ? -33.118 8.931 33.049 1.00 72.44 158 GLY A O 1
ATOM 1248 N N . THR A 1 159 ? -31.826 8.116 34.687 1.00 63.28 159 THR A N 1
ATOM 1249 C CA . THR A 1 159 ? -32.923 7.922 35.658 1.00 63.28 159 THR A CA 1
ATOM 1250 C C . THR A 1 159 ? -33.159 9.141 36.562 1.00 63.28 159 THR A C 1
ATOM 1252 O O . THR A 1 159 ? -34.056 9.118 37.392 1.00 63.28 159 THR A O 1
ATOM 1255 N N . SER A 1 160 ? -32.397 10.232 36.403 1.00 61.28 160 SER A N 1
ATOM 1256 C CA . SER A 1 160 ? -32.424 11.372 37.339 1.00 61.28 160 SER A CA 1
ATOM 1257 C C . SER A 1 160 ? -33.143 12.634 36.826 1.00 61.28 160 SER A C 1
ATOM 1259 O O . SER A 1 160 ? -32.923 13.713 37.370 1.00 61.28 160 SER A O 1
ATOM 1261 N N . THR A 1 161 ? -33.983 12.553 35.784 1.00 59.72 161 THR A N 1
ATOM 1262 C CA . THR A 1 161 ? -34.661 13.746 35.213 1.00 59.72 161 THR A CA 1
ATOM 1263 C C . THR A 1 161 ? -36.155 13.547 34.957 1.00 59.72 161 THR A C 1
ATOM 1265 O O . THR A 1 161 ? -36.723 14.082 34.007 1.00 59.72 161 THR A O 1
ATOM 1268 N N . ARG A 1 162 ? -36.826 12.784 35.818 1.00 64.12 162 ARG A N 1
ATOM 1269 C CA . ARG A 1 162 ? -38.272 12.908 35.988 1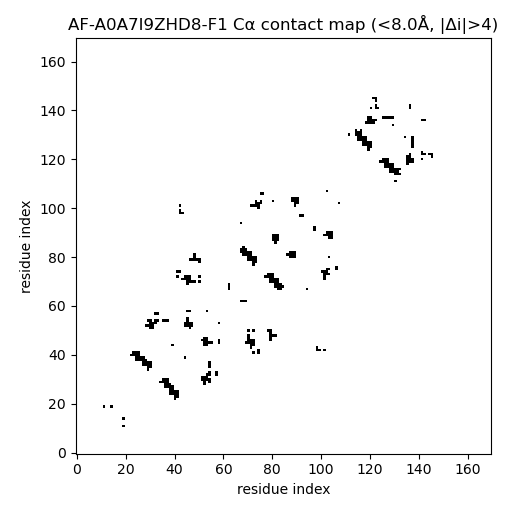.00 64.12 162 ARG A CA 1
ATOM 1270 C C . ARG A 1 162 ? -38.531 13.105 37.464 1.00 64.12 162 ARG A C 1
ATOM 1272 O O . ARG A 1 162 ? -38.246 12.208 38.244 1.00 64.12 162 ARG A O 1
ATOM 1279 N N . ASP A 1 163 ? -39.025 14.289 37.788 1.00 59.09 163 ASP A N 1
ATOM 1280 C CA . ASP A 1 163 ? -40.187 14.499 38.657 1.00 59.09 163 ASP A CA 1
ATOM 1281 C C . ASP A 1 163 ? -39.957 15.658 39.629 1.00 59.09 163 ASP A C 1
ATOM 1283 O O . ASP A 1 163 ? -39.676 15.491 40.813 1.00 59.09 163 ASP A O 1
ATOM 1287 N N . SER A 1 164 ? -39.997 16.875 39.088 1.00 66.81 164 SER A N 1
ATOM 1288 C CA . SER A 1 164 ? -40.149 18.108 39.869 1.00 66.81 164 SER A CA 1
ATOM 1289 C C . SER A 1 164 ? -40.759 19.192 38.978 1.00 66.81 164 SER A C 1
ATOM 1291 O O . SER A 1 164 ? -40.134 20.197 38.659 1.00 66.81 164 SER A O 1
ATOM 1293 N N . GLY A 1 165 ? -41.970 18.943 38.499 1.00 64.56 165 GLY A N 1
ATOM 1294 C CA . GLY A 1 165 ? -42.835 19.960 37.909 1.00 64.56 165 GLY A CA 1
ATOM 1295 C C . GLY A 1 165 ? -44.249 19.503 38.217 1.00 64.56 165 GLY A C 1
ATOM 1296 O O . GLY A 1 165 ? -44.771 18.637 37.533 1.00 64.56 165 GLY A O 1
ATOM 1297 N N . GLY A 1 166 ? -44.816 19.874 39.355 1.00 62.44 166 GLY A N 1
ATOM 1298 C CA . GLY A 1 166 ? -45.002 21.264 39.746 1.00 62.44 166 GLY A CA 1
ATOM 1299 C C . GLY A 1 166 ? -46.501 21.475 39.660 1.00 62.44 166 GLY A C 1
ATOM 1300 O O . GLY A 1 166 ? -47.023 21.837 38.612 1.00 62.44 166 GLY A O 1
ATOM 1301 N N . ALA A 1 167 ? -47.180 21.088 40.735 1.00 67.62 167 ALA A N 1
ATOM 1302 C CA . ALA A 1 167 ? -48.533 21.526 40.990 1.00 67.62 167 ALA A CA 1
ATOM 1303 C C . ALA A 1 167 ? -48.434 23.011 41.322 1.00 67.62 167 ALA A C 1
ATOM 1305 O O . ALA A 1 167 ? -47.851 23.331 42.348 1.00 67.62 167 ALA A O 1
ATOM 1306 N N . ASP A 1 168 ? -48.945 23.880 40.458 1.00 69.88 168 ASP A N 1
ATOM 1307 C CA . ASP A 1 168 ? -49.338 25.219 40.871 1.00 69.88 168 ASP A CA 1
ATOM 1308 C C . ASP A 1 168 ? -50.434 25.778 39.959 1.00 69.88 168 ASP A C 1
ATOM 1310 O O . ASP A 1 168 ? -50.374 25.691 38.732 1.00 69.88 168 ASP A O 1
ATOM 1314 N N . ASP A 1 169 ? -51.383 26.383 40.664 1.00 62.22 169 ASP A N 1
ATOM 1315 C CA . ASP A 1 169 ? -52.348 27.407 40.282 1.00 62.22 169 ASP A CA 1
ATOM 1316 C C . ASP A 1 169 ? -53.691 27.052 39.605 1.00 62.22 169 ASP A C 1
ATOM 1318 O O . ASP A 1 169 ? -53.799 26.877 38.392 1.00 62.22 169 ASP A O 1
ATOM 1322 N N . GLN A 1 170 ? -54.707 27.156 40.484 1.00 61.06 170 GLN A N 1
ATOM 1323 C CA . GLN A 1 170 ? -56.007 27.851 40.364 1.00 61.06 170 GLN A CA 1
ATOM 1324 C C . GLN A 1 170 ? -57.203 27.144 39.721 1.00 61.06 170 GLN A C 1
ATOM 1326 O O . GLN A 1 170 ? -57.260 26.980 38.485 1.00 61.06 170 GLN A O 1
#

Secondary structure (DSSP, 8-state):
------PPPGGGTTS-TTT-----BPPPEE-SSSS-EE--BGGG-EE-TT--EE-HHHHHHH-TTSS--EEEE-TTT--EEEESTTT-SB--S-GGGGGG---BHHHHHHHHHHT-EEEE-TTT--EEEESSTT---SSHHHHHHHHHHHHHHHHHHTTSSS--------

Nearest PDB structures (foldseek):
  4tma-assembly1_K  TM=5.997E-01  e=2.704E-01  Escherichia coli K-12

Sequence (170 aa):
MTDIGEAAPEHLRGLPLSLRRETRIVGHFTCSACPREEKFRWLYARCTAEGALLCNHCALQWHVGGRYVGWRLCRRCREPRWVGDERSQFTLSPVAYAINRTICDRCVSEDRRTVAVTTECAQCRNPFTAKRSDARFCSGRCRTAAHRAVTATSAQSGTSTRDSGGADDQ

Foldseek 3Di:
DDDPDPDDPPVLLPDDPVPNPPQDFDPWDAQPVDRDIDTDGLLPWAAAQQLGTHDPVVRVVVDDDPDPWHWHAAPNPRHIFTPDDPGGQAPDDDPVVSSVHRHGPVRVVVSLVVQQDWDAAPQPRDTDGDSDPPDRHRDPVSVVVVVVVVVVVVVVVVPPPDDDDDDDDD

Organism: NCBI:txid659824

Solvent-accessible surface area (backbone atoms only — not comparable to full-atom values): 10653 Å² total; per-residue (Å²): 142,75,92,86,69,85,66,80,62,71,81,62,76,77,55,58,77,87,73,64,70,71,83,59,62,44,70,77,44,66,23,73,87,47,96,52,71,44,74,51,47,62,75,72,46,32,30,40,90,91,48,48,43,39,40,75,66,63,39,53,72,72,38,84,76,91,56,91,46,46,30,27,46,20,75,79,81,60,47,54,37,44,36,40,99,92,67,40,47,40,78,76,60,70,74,85,61,42,61,84,58,49,44,30,49,69,60,52,52,47,53,62,58,72,54,56,46,74,43,57,16,77,64,78,60,50,76,35,74,23,88,44,98,82,61,51,50,78,42,72,66,41,47,52,52,48,51,50,54,53,54,54,53,54,60,63,68,69,71,78,82,78,90,88,81,78,91,80,87,135

Mean predicted aligned error: 14.24 Å

pLDDT: mean 70.75, std 18.12, range [34.22, 98.19]

Radius of gyration: 27.43 Å; Cα contacts (8 Å, |Δi|>4): 207; chains: 1; bounding box: 86×40×70 Å